Protein AF-A0A9X0YV16-F1 (afdb_monomer_lite)

Secondary structure (DSSP, 8-state):
-EEEEEEE---TT-S--HHHHHHHHTTT-EETTEEEEEEEE-

Organism: NCBI:txid1235259

Structure (mmCIF, N/CA/C/O backbone):
data_AF-A0A9X0YV16-F1
#
_entry.id   AF-A0A9X0YV16-F1
#
loop_
_atom_site.group_PDB
_atom_site.id
_atom_site.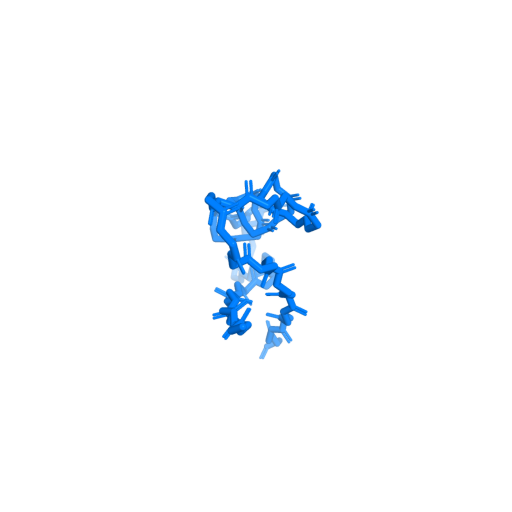type_symbol
_atom_site.label_atom_id
_atom_site.label_alt_id
_atom_site.label_comp_id
_atom_site.label_asym_id
_atom_site.label_entity_id
_atom_site.label_seq_id
_atom_site.pdbx_PDB_ins_code
_atom_site.Cartn_x
_atom_site.Cartn_y
_atom_site.Cartn_z
_atom_site.occupancy
_atom_site.B_iso_or_equiv
_atom_site.auth_seq_id
_atom_site.auth_comp_id
_atom_site.auth_asym_id
_atom_site.auth_atom_id
_atom_site.pdbx_PDB_model_num
ATOM 1 N N . MET A 1 1 ? -9.861 -3.161 15.558 1.00 82.81 1 MET A N 1
ATOM 2 C CA . MET A 1 1 ? -9.380 -4.033 14.462 1.00 82.81 1 MET A CA 1
ATOM 3 C C . MET A 1 1 ? -8.380 -3.239 13.623 1.00 82.81 1 MET A C 1
ATOM 5 O O . MET A 1 1 ? -8.579 -2.037 13.474 1.00 82.81 1 MET A O 1
ATOM 9 N N . LYS A 1 2 ? -7.304 -3.849 13.120 1.00 86.38 2 LYS A N 1
ATOM 10 C CA . LYS A 1 2 ? -6.326 -3.181 12.241 1.00 86.38 2 LYS A CA 1
ATOM 11 C C . LYS A 1 2 ? -6.167 -4.003 10.966 1.00 86.38 2 LYS A C 1
ATOM 13 O O . LYS A 1 2 ? -6.126 -5.226 11.060 1.00 86.38 2 LYS A O 1
ATOM 18 N N . LEU A 1 3 ? -6.091 -3.336 9.818 1.00 93.19 3 LEU A N 1
ATOM 19 C CA . LEU A 1 3 ? -5.808 -3.965 8.527 1.00 93.19 3 LEU A CA 1
ATOM 20 C C . LEU A 1 3 ? -4.437 -3.487 8.044 1.00 93.19 3 LEU A C 1
ATOM 22 O O . LEU A 1 3 ? -4.165 -2.284 8.057 1.00 93.19 3 LEU A O 1
ATOM 26 N N . LEU A 1 4 ? -3.581 -4.431 7.653 1.00 95.00 4 LEU A N 1
ATOM 27 C CA . LEU A 1 4 ? -2.276 -4.146 7.066 1.00 95.00 4 LEU A CA 1
ATOM 28 C C . LEU A 1 4 ? -2.398 -4.183 5.544 1.00 95.00 4 LEU A C 1
ATOM 30 O O . LEU A 1 4 ? -2.778 -5.205 4.978 1.00 95.00 4 LEU A O 1
ATOM 34 N N . LEU A 1 5 ? -2.053 -3.073 4.908 1.00 95.88 5 LEU A N 1
ATOM 35 C CA . LEU A 1 5 ? -1.898 -2.957 3.470 1.00 95.88 5 LEU A CA 1
ATOM 36 C C . LEU A 1 5 ? -0.413 -3.056 3.127 1.00 95.88 5 LEU A C 1
ATOM 38 O O . LEU A 1 5 ? 0.432 -2.447 3.790 1.00 95.88 5 LEU A O 1
ATOM 42 N N . THR A 1 6 ? -0.102 -3.829 2.095 1.00 96.44 6 THR A N 1
ATOM 43 C CA . THR A 1 6 ? 1.268 -4.022 1.623 1.00 96.44 6 THR A CA 1
ATOM 44 C C . THR A 1 6 ? 1.391 -3.589 0.178 1.00 96.44 6 THR A C 1
ATOM 46 O O . THR A 1 6 ? 0.527 -3.915 -0.635 1.00 96.44 6 THR A O 1
ATOM 49 N N . GLY A 1 7 ? 2.475 -2.891 -0.134 1.00 96.06 7 GLY A N 1
ATOM 50 C CA . GLY A 1 7 ? 2.826 -2.487 -1.491 1.00 96.06 7 GLY A CA 1
ATOM 51 C C . GLY A 1 7 ? 4.293 -2.773 -1.775 1.00 96.06 7 GLY A C 1
ATOM 52 O O . GLY A 1 7 ? 5.072 -3.057 -0.860 1.00 96.06 7 GLY A O 1
ATOM 53 N N . PHE A 1 8 ? 4.656 -2.685 -3.045 1.00 96.94 8 PHE A N 1
ATOM 54 C CA . PHE A 1 8 ? 6.034 -2.789 -3.505 1.00 96.94 8 PHE A CA 1
ATOM 55 C C . PHE A 1 8 ? 6.526 -1.426 -3.968 1.00 96.94 8 PHE A C 1
ATOM 57 O O . PHE A 1 8 ? 5.762 -0.683 -4.579 1.00 96.94 8 PHE A O 1
ATOM 64 N N . GLU A 1 9 ? 7.799 -1.134 -3.714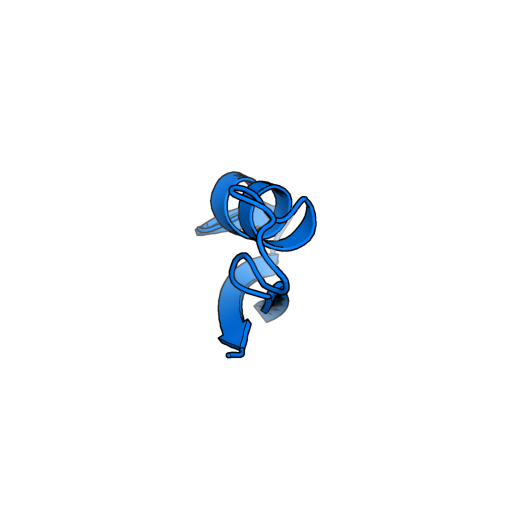 1.00 94.88 9 GLU A N 1
ATOM 65 C CA . GLU A 1 9 ? 8.487 0.003 -4.332 1.00 94.88 9 GLU A CA 1
ATOM 66 C C . GLU A 1 9 ? 8.552 -0.180 -5.873 1.00 94.88 9 GLU A C 1
ATOM 68 O O . GLU A 1 9 ? 8.290 -1.276 -6.394 1.00 94.88 9 GLU A O 1
ATOM 73 N N . PRO A 1 10 ? 8.856 0.871 -6.651 1.00 96.50 10 PRO A N 1
ATOM 74 C CA . PRO A 1 10 ? 9.102 0.737 -8.083 1.00 96.50 10 PRO A CA 1
ATOM 75 C C . PRO A 1 10 ? 10.303 -0.179 -8.363 1.00 96.5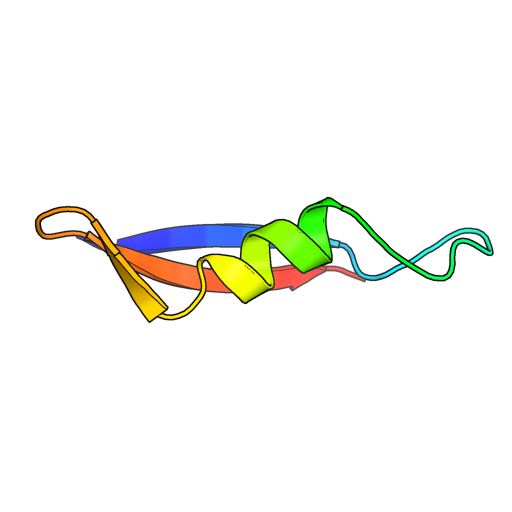0 10 PRO A C 1
ATOM 77 O O . PRO A 1 10 ? 11.327 -0.110 -7.686 1.00 96.50 10 PRO A O 1
ATOM 80 N N . PHE A 1 11 ? 10.190 -1.043 -9.375 1.00 95.00 11 PHE A N 1
ATOM 81 C CA . PHE A 1 11 ? 11.225 -2.020 -9.734 1.00 95.00 11 PHE A CA 1
ATOM 82 C C . PHE A 1 11 ? 11.328 -2.225 -11.252 1.00 95.00 11 PHE A C 1
ATOM 84 O O . PHE A 1 11 ? 10.436 -1.837 -12.007 1.00 95.00 11 PHE A O 1
ATOM 91 N N . LEU A 1 12 ? 12.414 -2.868 -11.707 1.00 89.44 12 LEU A N 1
ATOM 92 C CA . LEU A 1 12 ? 12.668 -3.213 -13.120 1.00 89.44 12 LEU A CA 1
ATOM 93 C C . LEU A 1 12 ? 12.494 -2.018 -14.079 1.00 89.44 12 LEU A C 1
ATOM 95 O O . LEU A 1 12 ? 11.761 -2.099 -15.061 1.00 89.44 12 LEU A O 1
ATOM 99 N N . ASN A 1 13 ? 13.171 -0.904 -13.779 1.00 94.00 13 ASN A N 1
ATOM 100 C CA . ASN A 1 13 ? 13.143 0.353 -14.546 1.00 94.00 13 ASN A CA 1
ATOM 101 C C . ASN A 1 13 ? 11.773 1.047 -14.638 1.00 94.00 13 ASN A C 1
ATOM 103 O O . ASN A 1 13 ? 11.628 2.011 -15.389 1.00 94.00 13 ASN A O 1
ATOM 107 N N . ASN A 1 14 ? 10.782 0.612 -13.862 1.00 93.69 14 ASN A N 1
ATOM 108 C CA . ASN A 1 14 ? 9.545 1.363 -13.704 1.00 93.69 14 ASN A CA 1
ATOM 109 C C . ASN A 1 14 ? 9.757 2.464 -12.664 1.00 93.69 14 ASN A C 1
ATOM 111 O O . ASN A 1 14 ? 10.286 2.209 -11.586 1.00 93.69 14 ASN A O 1
ATOM 115 N N . ALA A 1 15 ? 9.334 3.686 -12.988 1.00 94.19 15 ALA A N 1
ATOM 116 C CA . ALA A 1 15 ? 9.434 4.832 -12.084 1.00 94.19 15 ALA A CA 1
ATOM 117 C C . ALA A 1 15 ? 8.338 4.846 -11.005 1.00 94.19 15 ALA A C 1
ATOM 119 O O . ALA A 1 15 ? 8.455 5.569 -10.021 1.00 94.19 15 ALA A O 1
ATOM 120 N N . THR A 1 16 ? 7.268 4.072 -11.196 1.00 95.31 16 THR A N 1
ATOM 121 C CA . THR A 1 16 ? 6.128 4.001 -10.282 1.00 95.31 16 THR A CA 1
ATOM 122 C C . THR A 1 16 ? 5.684 2.559 -10.084 1.00 95.31 16 THR A C 1
ATOM 124 O O . THR A 1 16 ? 5.869 1.703 -10.954 1.00 95.31 16 THR A O 1
ATOM 127 N N . ASN A 1 17 ? 5.060 2.296 -8.936 1.00 96.62 17 ASN A N 1
ATOM 128 C CA . ASN A 1 17 ? 4.343 1.059 -8.681 1.00 96.62 17 ASN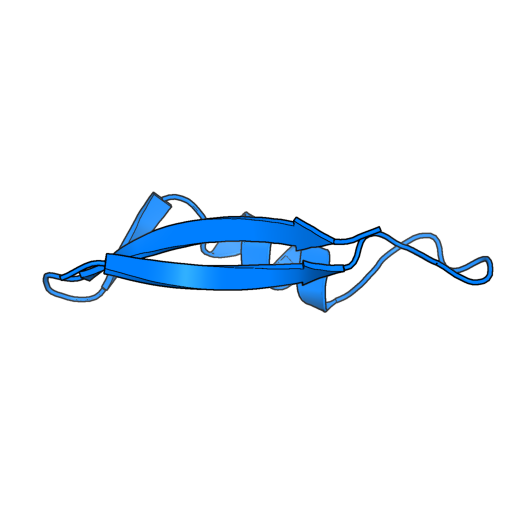 A CA 1
ATOM 129 C C . ASN A 1 17 ? 2.894 1.387 -8.286 1.00 96.62 17 ASN A C 1
ATOM 131 O O . ASN A 1 17 ? 2.676 2.092 -7.300 1.00 96.62 17 ASN A O 1
ATOM 135 N N . PRO A 1 18 ? 1.876 0.868 -8.991 1.00 97.19 18 PRO A N 1
ATOM 136 C CA . PRO A 1 18 ? 0.483 1.119 -8.625 1.00 97.19 18 PRO A CA 1
ATOM 137 C C . PRO A 1 18 ? 0.155 0.688 -7.191 1.00 97.19 18 PRO A C 1
ATOM 139 O O . PRO A 1 18 ? -0.643 1.332 -6.514 1.00 97.19 18 PRO A O 1
ATOM 142 N N . THR A 1 19 ? 0.796 -0.375 -6.696 1.00 97.12 19 THR A N 1
ATOM 143 C CA . THR A 1 19 ? 0.590 -0.833 -5.317 1.00 97.12 19 THR A CA 1
ATOM 144 C C . THR A 1 19 ? 1.180 0.141 -4.302 1.00 97.12 19 THR A C 1
ATOM 146 O O . THR A 1 19 ? 0.574 0.340 -3.255 1.00 97.12 19 THR A O 1
ATOM 149 N N . GLU A 1 20 ? 2.292 0.811 -4.617 1.00 96.81 20 GLU A N 1
ATOM 150 C CA . GLU A 1 20 ? 2.832 1.883 -3.778 1.00 96.81 20 GLU A CA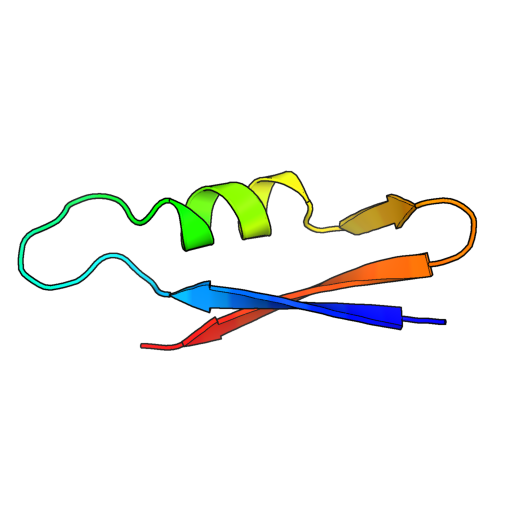 1
ATOM 151 C C . GLU A 1 20 ? 1.847 3.048 -3.670 1.00 96.81 20 GLU A C 1
ATOM 153 O O . GLU A 1 20 ? 1.553 3.522 -2.572 1.00 96.81 20 GLU A O 1
ATOM 158 N N . MET A 1 21 ? 1.286 3.467 -4.806 1.00 97.06 21 MET A N 1
ATOM 159 C CA . MET A 1 21 ? 0.325 4.568 -4.871 1.00 97.06 21 MET A CA 1
ATOM 160 C C . MET A 1 21 ? -0.931 4.279 -4.041 1.00 97.06 21 MET A C 1
ATOM 162 O O . MET A 1 21 ? -1.303 5.088 -3.194 1.00 97.06 21 MET A O 1
ATOM 166 N N . ILE A 1 22 ? -1.538 3.101 -4.224 1.00 96.38 22 ILE A N 1
ATOM 167 C CA . ILE A 1 22 ? -2.755 2.683 -3.504 1.00 96.38 22 ILE A CA 1
ATOM 168 C C . ILE A 1 22 ? -2.516 2.661 -1.993 1.00 96.38 22 ILE A C 1
ATOM 170 O O . ILE A 1 22 ? -3.336 3.116 -1.197 1.00 96.38 22 ILE A O 1
ATOM 174 N N . VAL A 1 23 ? -1.382 2.104 -1.585 1.00 95.88 23 VAL A N 1
ATOM 175 C CA . VAL A 1 23 ? -1.055 1.919 -0.175 1.00 95.88 23 VAL A CA 1
ATOM 176 C C . VAL A 1 23 ? -0.765 3.268 0.493 1.00 95.88 23 VAL A C 1
ATOM 178 O O . VAL A 1 23 ? -1.205 3.483 1.622 1.00 95.88 23 VAL A O 1
ATOM 181 N N . ASN A 1 24 ? -0.110 4.196 -0.210 1.00 94.12 24 ASN A N 1
ATOM 182 C CA . ASN A 1 24 ? 0.087 5.569 0.255 1.00 94.12 24 ASN A CA 1
ATOM 183 C C . ASN A 1 24 ? -1.233 6.345 0.372 1.00 94.12 24 ASN A C 1
ATOM 185 O O . ASN A 1 24 ? -1.460 6.994 1.390 1.00 94.12 24 ASN A O 1
ATOM 189 N N . GLU A 1 25 ? -2.124 6.244 -0.618 1.00 96.38 25 GLU A N 1
ATOM 190 C CA . GLU A 1 25 ? -3.426 6.928 -0.611 1.00 96.38 25 GLU A CA 1
ATOM 191 C C . GLU A 1 25 ? -4.302 6.498 0.577 1.00 96.38 25 GLU A C 1
ATOM 193 O O . GLU A 1 25 ? -4.957 7.317 1.227 1.00 96.38 25 GLU A O 1
ATOM 198 N N . LEU A 1 26 ? -4.286 5.203 0.896 1.00 94.75 26 LEU A N 1
ATOM 199 C CA . LEU A 1 26 ? -5.104 4.618 1.957 1.00 94.75 26 LEU A CA 1
ATOM 200 C C . LEU A 1 26 ? -4.442 4.679 3.344 1.00 94.75 26 LEU A C 1
ATOM 202 O O . LEU A 1 26 ? -5.063 4.298 4.343 1.00 94.75 26 LEU A O 1
ATOM 206 N N . HIS A 1 27 ? -3.194 5.148 3.446 1.00 92.31 27 HIS A N 1
ATOM 207 C CA . HIS A 1 27 ? -2.470 5.183 4.713 1.00 92.31 27 HIS A CA 1
ATOM 208 C C . HIS A 1 27 ? -3.183 6.056 5.753 1.00 92.31 27 HIS A C 1
ATOM 210 O O . HIS A 1 27 ? -3.507 7.216 5.516 1.00 92.31 27 HIS A O 1
ATOM 216 N N . GLY A 1 28 ? -3.405 5.502 6.948 1.00 87.44 28 GLY A N 1
ATOM 217 C CA . GLY A 1 28 ? -3.976 6.245 8.072 1.00 87.44 28 GLY A CA 1
ATOM 218 C C . GLY A 1 28 ? -5.481 6.502 7.981 1.00 87.44 28 GLY A C 1
ATOM 219 O O . GLY A 1 28 ? -6.060 6.962 8.968 1.00 87.44 28 GLY A O 1
ATOM 220 N N . GLN A 1 29 ? -6.134 6.145 6.870 1.00 94.88 29 GLN A N 1
ATOM 221 C CA . GLN A 1 29 ? -7.586 6.213 6.777 1.00 94.88 29 GLN A CA 1
ATOM 222 C C . GLN A 1 29 ? -8.249 5.230 7.755 1.00 94.88 29 GLN A C 1
ATOM 224 O O . GLN A 1 29 ? -7.691 4.192 8.140 1.00 94.88 29 GLN A O 1
ATOM 229 N N . ILE A 1 30 ? -9.471 5.571 8.162 1.00 91.19 30 ILE A N 1
ATOM 230 C CA . ILE A 1 30 ? -10.319 4.727 9.000 1.00 91.19 30 ILE A CA 1
ATOM 231 C C . ILE A 1 30 ? -11.527 4.315 8.169 1.00 91.19 30 ILE A C 1
ATOM 233 O O . ILE A 1 30 ? -12.329 5.154 7.768 1.00 91.19 30 ILE A O 1
ATOM 237 N N . ILE A 1 31 ? -11.683 3.010 7.951 1.00 90.94 31 ILE A N 1
ATOM 238 C CA . ILE A 1 31 ? -12.873 2.455 7.303 1.00 90.94 31 ILE A CA 1
ATOM 239 C C . ILE A 1 31 ? -13.744 1.839 8.395 1.00 90.94 31 ILE A C 1
ATOM 241 O O . ILE A 1 31 ? -13.395 0.813 8.987 1.00 90.94 31 ILE A O 1
ATOM 245 N N . LYS A 1 32 ? -14.885 2.479 8.677 1.00 89.31 32 LYS A N 1
ATOM 246 C CA . LYS A 1 32 ? -15.778 2.163 9.806 1.00 89.31 32 LYS A CA 1
ATOM 247 C C . LYS A 1 32 ? -15.038 2.247 11.150 1.00 89.31 32 LYS A C 1
ATOM 249 O O . LYS A 1 32 ? -14.899 3.324 11.710 1.00 89.31 32 LYS A O 1
ATOM 254 N N . VAL A 1 33 ? -14.544 1.115 11.649 1.00 89.38 33 VAL A N 1
ATOM 255 C CA . VAL A 1 33 ? -13.820 0.977 12.928 1.00 89.38 33 VAL A CA 1
ATOM 256 C C . VAL A 1 33 ? -12.430 0.349 12.748 1.00 89.38 33 VAL A C 1
ATOM 258 O O . VAL A 1 33 ? -11.794 -0.088 13.712 1.00 89.38 33 VAL A O 1
ATOM 261 N N . ILE A 1 34 ? -11.966 0.243 11.500 1.00 91.94 34 ILE A N 1
ATOM 262 C CA . ILE A 1 34 ? -10.700 -0.390 11.133 1.00 91.94 34 ILE A CA 1
ATOM 263 C C . ILE A 1 34 ? -9.696 0.698 10.765 1.00 91.94 34 ILE A C 1
ATOM 265 O O . ILE A 1 34 ? -9.918 1.455 9.822 1.00 91.94 34 ILE A O 1
ATOM 269 N N . LYS A 1 35 ? -8.572 0.746 11.487 1.00 90.06 35 LYS A N 1
ATOM 270 C CA . LYS A 1 35 ? -7.432 1.602 11.135 1.00 90.06 35 LYS A CA 1
ATOM 271 C C . LYS A 1 35 ? -6.562 0.900 10.094 1.00 90.06 35 LYS A C 1
ATOM 273 O O . LYS A 1 35 ? -6.154 -0.245 10.323 1.00 90.06 35 LYS A O 1
ATOM 278 N N . LEU A 1 36 ? -6.252 1.596 9.004 1.00 92.19 36 LEU A N 1
ATOM 279 C CA . LEU A 1 36 ? -5.344 1.110 7.967 1.00 92.19 36 LEU A CA 1
ATOM 280 C C . LEU A 1 36 ? -3.888 1.418 8.334 1.00 92.19 36 LEU A C 1
ATOM 282 O O . LEU A 1 36 ? -3.558 2.504 8.814 1.00 92.19 36 LEU A O 1
ATOM 286 N N . SER A 1 37 ? -3.013 0.429 8.171 1.00 89.62 37 SER A N 1
ATOM 287 C CA . SER A 1 37 ? -1.563 0.531 8.388 1.00 89.62 37 SER A CA 1
ATOM 288 C C . SER A 1 37 ? -0.832 -0.004 7.165 1.00 89.62 37 SER A C 1
ATOM 290 O O . SER A 1 37 ? -1.371 -0.844 6.454 1.00 89.62 37 SER A O 1
ATOM 292 N N . VAL A 1 38 ? 0.381 0.480 6.917 1.00 91.81 38 VAL A N 1
ATOM 293 C CA . VAL A 1 38 ? 1.099 0.266 5.654 1.00 91.81 38 VAL A CA 1
ATOM 294 C C . VAL A 1 38 ? 2.472 -0.344 5.898 1.00 91.81 38 VAL A C 1
ATOM 296 O O . VAL A 1 38 ? 3.135 0.020 6.870 1.00 91.81 38 VAL A O 1
ATOM 299 N N . LYS A 1 39 ? 2.906 -1.234 4.996 1.00 90.94 39 LYS A N 1
ATOM 300 C CA . LYS A 1 39 ? 4.285 -1.731 4.911 1.00 90.94 39 LYS A CA 1
ATOM 301 C C . LYS A 1 39 ? 4.730 -1.907 3.455 1.00 90.94 39 LYS A C 1
ATOM 303 O O . LYS A 1 39 ? 4.000 -2.495 2.661 1.00 90.94 39 LYS A O 1
ATOM 308 N N . PHE A 1 40 ? 5.943 -1.460 3.142 1.00 90.19 40 PHE A N 1
ATOM 309 C CA . PHE A 1 40 ? 6.568 -1.657 1.833 1.00 90.19 40 PHE A CA 1
ATOM 310 C C . PHE A 1 40 ? 7.547 -2.830 1.838 1.00 90.19 40 PHE A C 1
ATOM 312 O O . PHE A 1 40 ? 8.194 -3.105 2.855 1.00 90.19 40 PHE A O 1
ATOM 319 N N . TYR A 1 41 ? 7.639 -3.507 0.695 1.00 82.50 41 TYR A N 1
ATOM 320 C CA . TYR A 1 41 ? 8.641 -4.528 0.402 1.00 82.50 41 TYR A CA 1
ATOM 321 C C . TYR A 1 41 ? 9.512 -4.074 -0.772 1.00 82.50 41 TYR A C 1
ATOM 323 O O . TYR A 1 41 ? 9.014 -3.442 -1.707 1.00 82.50 41 TYR A O 1
ATOM 331 N N . ARG A 1 42 ? 10.804 -4.392 -0.671 1.00 78.44 42 ARG A N 1
ATOM 332 C CA . ARG A 1 42 ? 11.824 -4.154 -1.695 1.00 78.44 42 ARG A CA 1
ATOM 333 C C . ARG A 1 42 ? 12.018 -5.391 -2.5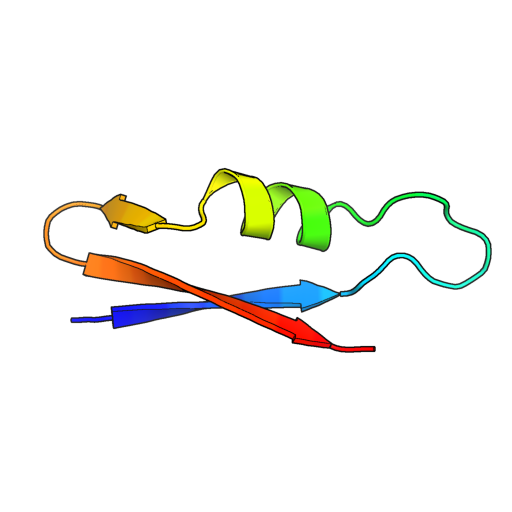51 1.00 78.44 42 ARG A C 1
ATOM 335 O O . ARG A 1 42 ? 11.915 -6.496 -1.968 1.00 78.44 42 ARG A O 1
#

InterPro domains:
  IPR016125 Peptidase C15, pyroglutamyl peptidase I-like [PF01470] (1-33)
  IPR036440 Peptidase C15, pyroglutamyl peptidase I-like superfamily [G3DSA:3.40.630.20] (1-41)
  IPR036440 Peptidase C15, pyroglutamyl peptidase I-like superfamily [SSF53182] (1-37)

pLDDT: mean 92.65, std 4.29, range [78.44, 97.19]

Sequence (42 aa):
MKLLLTGFEPFLNNATNPTEMIVNELHGQIIKVIKLSVKFYR

Radius of gyration: 11.5 Å; chains: 1; bounding box: 29×12×29 Å

Foldseek 3Di:
DEDEQEAEADDDPGNGGVSVVVLVVQQQDDDPNYGYHYDYDD